Protein AF-A0A1B1YF72-F1 (afdb_monomer_lite)

Structure (mmCIF, N/CA/C/O backbone):
data_AF-A0A1B1YF72-F1
#
_entry.id   AF-A0A1B1YF72-F1
#
loop_
_atom_site.group_PDB
_atom_site.id
_atom_site.type_symbol
_atom_site.label_atom_id
_atom_site.label_alt_id
_atom_site.label_comp_id
_atom_site.label_asym_id
_atom_site.label_entity_id
_atom_site.label_seq_id
_atom_site.pdbx_PDB_ins_code
_atom_site.Cartn_x
_atom_site.Cartn_y
_atom_site.Cartn_z
_atom_site.occupancy
_atom_site.B_iso_or_equiv
_atom_site.auth_seq_id
_atom_site.auth_comp_id
_atom_site.auth_asym_id
_atom_site.auth_atom_id
_atom_site.pdbx_PDB_model_num
ATOM 1 N N . MET A 1 1 ? 10.560 12.385 -3.772 1.00 63.44 1 MET A N 1
ATOM 2 C CA . MET A 1 1 ? 10.185 11.022 -3.325 1.00 63.44 1 MET A CA 1
ATOM 3 C C . MET A 1 1 ? 9.962 10.950 -1.818 1.00 63.44 1 MET A C 1
ATOM 5 O O . MET A 1 1 ? 8.840 10.683 -1.415 1.00 63.44 1 MET A O 1
ATOM 9 N N . TRP A 1 2 ? 10.960 11.273 -0.987 1.00 67.19 2 TRP A N 1
ATOM 10 C CA . TRP A 1 2 ? 10.862 11.182 0.481 1.00 67.19 2 TRP A CA 1
ATOM 11 C C . TRP A 1 2 ? 9.693 11.954 1.114 1.00 67.19 2 TRP A C 1
ATOM 13 O O . TRP A 1 2 ? 8.993 11.406 1.959 1.00 67.19 2 TRP A O 1
ATOM 23 N N . TYR A 1 3 ? 9.409 13.175 0.650 1.00 76.56 3 TYR A N 1
ATOM 24 C CA . TYR A 1 3 ? 8.262 13.956 1.136 1.00 76.56 3 TYR A CA 1
ATOM 25 C C . TYR A 1 3 ? 6.908 13.288 0.853 1.00 76.56 3 TYR A C 1
ATOM 27 O O . TYR A 1 3 ? 6.028 13.304 1.707 1.00 76.56 3 TYR A O 1
ATOM 35 N N . ALA A 1 4 ? 6.750 12.653 -0.312 1.00 73.44 4 ALA A N 1
ATOM 36 C CA . ALA A 1 4 ? 5.518 11.947 -0.665 1.00 73.44 4 ALA A CA 1
ATOM 37 C C . ALA A 1 4 ? 5.319 10.698 0.206 1.00 73.44 4 ALA A C 1
ATOM 39 O O . ALA A 1 4 ? 4.205 10.424 0.641 1.00 73.44 4 ALA A O 1
ATOM 40 N N . ILE A 1 5 ? 6.410 9.990 0.520 1.00 79.38 5 ILE A N 1
ATOM 41 C CA . ILE A 1 5 ? 6.395 8.838 1.430 1.00 79.38 5 ILE A CA 1
ATOM 42 C C . ILE A 1 5 ? 5.994 9.288 2.841 1.00 79.38 5 ILE A C 1
ATOM 44 O O . ILE A 1 5 ? 5.116 8.684 3.448 1.00 79.38 5 ILE A O 1
ATOM 48 N N . ALA A 1 6 ? 6.572 10.383 3.343 1.00 76.75 6 ALA A N 1
ATOM 49 C CA . ALA A 1 6 ? 6.233 10.919 4.660 1.00 76.75 6 ALA A CA 1
ATOM 50 C C . ALA A 1 6 ? 4.755 11.341 4.757 1.00 76.75 6 ALA A C 1
ATOM 52 O O . ALA A 1 6 ? 4.076 10.989 5.720 1.00 76.75 6 ALA A O 1
ATOM 53 N N . ILE A 1 7 ? 4.235 12.037 3.739 1.00 85.75 7 ILE A N 1
ATOM 54 C CA . ILE A 1 7 ? 2.820 12.436 3.673 1.00 85.75 7 ILE A CA 1
ATOM 55 C C . ILE A 1 7 ? 1.911 11.205 3.625 1.00 85.75 7 ILE A C 1
ATOM 57 O O . ILE A 1 7 ? 0.913 11.162 4.344 1.00 85.75 7 ILE A O 1
ATOM 61 N N . ALA A 1 8 ? 2.269 10.194 2.826 1.00 81.12 8 ALA A N 1
ATOM 62 C CA . ALA A 1 8 ? 1.515 8.952 2.741 1.00 81.12 8 ALA A CA 1
ATOM 63 C C . ALA A 1 8 ? 1.439 8.265 4.108 1.00 81.12 8 ALA A C 1
ATOM 65 O O . ALA A 1 8 ? 0.337 7.988 4.556 1.00 81.12 8 ALA A O 1
ATOM 66 N N . VAL A 1 9 ? 2.569 8.090 4.807 1.00 83.44 9 VAL A N 1
ATOM 67 C CA . VAL A 1 9 ? 2.628 7.457 6.139 1.00 83.44 9 VAL A CA 1
ATOM 68 C C . VAL A 1 9 ? 1.765 8.197 7.165 1.00 83.44 9 VAL A C 1
ATOM 70 O O . VAL A 1 9 ? 1.009 7.568 7.907 1.00 83.44 9 VAL A O 1
ATOM 73 N N . ILE A 1 10 ? 1.840 9.530 7.199 1.00 89.88 10 ILE A N 1
ATOM 74 C CA . ILE A 1 10 ? 1.026 10.347 8.111 1.00 89.88 10 ILE A CA 1
ATOM 75 C C . ILE A 1 10 ? -0.465 10.164 7.801 1.00 89.88 10 ILE A C 1
ATOM 77 O O . ILE A 1 10 ? -1.266 9.963 8.716 1.00 89.88 10 ILE A O 1
ATOM 81 N N . TYR A 1 11 ? -0.839 10.179 6.519 1.00 87.12 11 TYR A N 1
ATOM 82 C CA . TYR A 1 11 ? -2.215 9.945 6.090 1.00 87.12 11 TYR A CA 1
ATOM 83 C C . TYR A 1 11 ? -2.718 8.560 6.518 1.00 87.12 11 TYR A C 1
ATOM 85 O O . TYR A 1 11 ? -3.815 8.458 7.070 1.00 87.12 11 TYR A O 1
ATOM 93 N N . THR A 1 12 ? -1.910 7.506 6.354 1.00 85.12 12 THR A N 1
ATOM 94 C CA . THR A 1 12 ? -2.280 6.143 6.757 1.00 85.12 12 THR A CA 1
ATOM 95 C C . THR A 1 12 ? -2.560 6.038 8.249 1.00 85.12 12 THR A C 1
ATOM 97 O O . THR A 1 12 ? -3.531 5.396 8.650 1.00 85.12 12 THR A O 1
ATOM 100 N N . ILE A 1 13 ? -1.738 6.684 9.082 1.00 87.56 13 ILE A N 1
ATOM 101 C CA . ILE A 1 13 ? -1.898 6.683 10.542 1.00 87.56 13 ILE A CA 1
ATOM 102 C C . ILE A 1 13 ? -3.211 7.372 10.936 1.00 87.56 13 ILE A C 1
ATOM 104 O O . ILE A 1 13 ? -3.982 6.836 11.737 1.00 87.56 13 ILE A O 1
ATOM 108 N 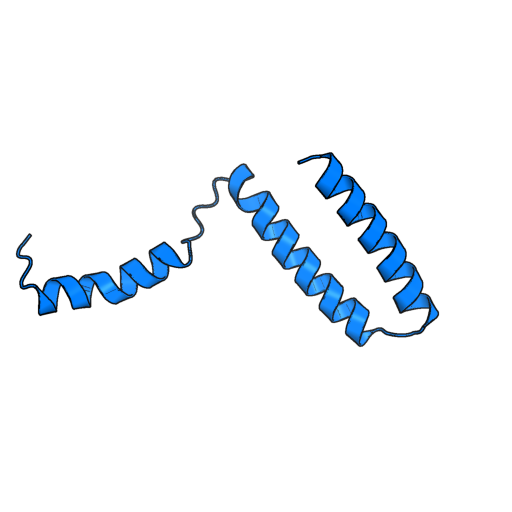N . ILE A 1 14 ? -3.505 8.531 10.339 1.00 88.88 14 ILE A N 1
ATOM 109 C CA . ILE A 1 14 ? -4.748 9.276 10.587 1.00 88.88 14 ILE A CA 1
ATOM 110 C C . ILE A 1 14 ? -5.967 8.458 10.136 1.00 88.88 14 ILE A C 1
ATOM 112 O O . ILE A 1 14 ? -6.953 8.352 10.872 1.00 88.88 14 ILE A O 1
ATOM 116 N N . GLN A 1 15 ? -5.900 7.840 8.954 1.00 85.88 15 GLN A N 1
ATOM 117 C CA . GLN A 1 15 ? -6.974 7.014 8.406 1.00 85.88 15 GLN A CA 1
ATOM 118 C C . GLN A 1 15 ? -7.242 5.778 9.275 1.00 85.88 15 GLN A C 1
ATOM 120 O O . GLN A 1 15 ? -8.405 5.471 9.554 1.00 85.88 15 GLN A O 1
ATOM 125 N N . ALA A 1 16 ? -6.189 5.101 9.742 1.00 85.56 16 ALA A N 1
ATOM 126 C CA . ALA A 1 16 ? -6.302 3.946 10.626 1.00 85.56 16 ALA A CA 1
ATOM 127 C C . ALA A 1 16 ? -6.961 4.328 11.958 1.00 85.56 16 ALA A C 1
ATOM 129 O O . ALA A 1 16 ? -7.930 3.687 12.369 1.00 85.56 16 ALA A O 1
ATOM 130 N N . TYR A 1 17 ? -6.513 5.420 12.588 1.00 87.69 17 TYR A N 1
ATOM 131 C CA . TYR A 1 17 ? -7.113 5.927 13.825 1.00 87.69 17 TYR A CA 1
ATOM 132 C C . TYR A 1 17 ? -8.609 6.236 13.653 1.00 87.69 17 TYR A C 1
ATOM 134 O O . TYR A 1 17 ? -9.439 5.836 14.474 1.00 87.69 17 TYR A O 1
ATOM 142 N N . TYR A 1 18 ? -8.977 6.903 12.557 1.00 86.88 18 TYR A N 1
ATOM 143 C CA . TYR A 1 18 ? -10.365 7.262 12.275 1.00 86.88 18 TYR A CA 1
ATOM 144 C C . TYR A 1 18 ? -11.255 6.038 12.002 1.00 86.88 18 TYR A C 1
ATOM 146 O O . TYR A 1 18 ? -12.364 5.957 12.538 1.00 86.88 18 TYR A O 1
ATOM 154 N N . CYS A 1 19 ? -10.774 5.067 11.219 1.00 85.00 19 CYS A N 1
ATOM 155 C CA . CYS A 1 19 ? -11.530 3.852 10.902 1.00 85.00 19 CYS A CA 1
ATOM 156 C C . CYS A 1 19 ? -11.737 2.966 12.135 1.00 85.00 19 CYS A C 1
ATOM 158 O O . CYS A 1 19 ? -12.845 2.469 12.340 1.00 85.00 19 CYS A O 1
ATOM 160 N N . VAL A 1 20 ? -10.724 2.835 13.002 1.00 84.19 20 VAL A N 1
ATOM 161 C CA . VAL A 1 20 ? -10.847 2.110 14.279 1.00 84.19 20 VAL A CA 1
ATOM 162 C C . VAL A 1 20 ? -11.868 2.794 15.188 1.00 84.19 20 VAL A C 1
ATOM 164 O O . VAL A 1 20 ? -12.770 2.135 15.706 1.00 84.19 20 VAL A O 1
ATOM 167 N N . LYS A 1 21 ? -11.803 4.127 15.323 1.00 88.75 21 LYS A N 1
ATOM 168 C CA . LYS A 1 21 ? -12.742 4.897 16.155 1.00 88.75 21 LYS A CA 1
ATOM 169 C C . LYS A 1 21 ? -14.196 4.756 15.694 1.00 88.75 21 LYS A C 1
ATOM 171 O O . LYS A 1 21 ? -15.096 4.712 16.528 1.00 88.75 21 LYS A O 1
ATOM 176 N N . LYS A 1 22 ? -14.434 4.679 14.382 1.00 87.44 22 LYS A N 1
ATOM 177 C CA . LYS A 1 22 ? -15.779 4.542 13.799 1.00 87.44 22 LYS A CA 1
ATOM 178 C C . LYS A 1 22 ? -16.217 3.096 13.536 1.00 87.44 22 LYS A C 1
ATOM 180 O O . LYS A 1 22 ? -17.324 2.897 13.050 1.00 87.44 22 LYS A O 1
ATOM 185 N N . LYS A 1 23 ? -15.397 2.098 13.894 1.00 86.56 23 LYS A N 1
ATOM 186 C CA . LYS A 1 23 ? -15.642 0.662 13.640 1.00 86.56 23 LYS A CA 1
ATOM 187 C C . LYS A 1 23 ? -15.836 0.319 12.151 1.00 86.56 23 LYS A C 1
ATOM 189 O O . LYS A 1 23 ? -16.491 -0.667 11.818 1.00 86.56 23 LYS A O 1
ATOM 194 N N . TYR A 1 24 ? -15.221 1.093 11.259 1.00 84.69 24 TYR A N 1
ATOM 195 C CA . TYR A 1 24 ? -15.204 0.865 9.809 1.00 84.69 24 TYR A CA 1
ATOM 196 C C . TYR A 1 24 ? -14.137 -0.171 9.429 1.00 84.69 24 TYR A C 1
ATOM 198 O O . TYR A 1 24 ? -13.133 0.123 8.781 1.00 84.69 24 TYR A O 1
ATOM 206 N N . PHE A 1 25 ? -14.317 -1.403 9.913 1.00 77.56 25 PHE A N 1
ATOM 207 C CA . PHE A 1 25 ? -13.347 -2.487 9.723 1.00 77.56 25 PHE A CA 1
ATOM 208 C C . PHE A 1 25 ? -13.228 -2.939 8.264 1.00 77.56 25 PHE A C 1
ATOM 210 O O . PHE A 1 25 ? -12.152 -3.363 7.850 1.00 77.56 25 PHE A O 1
ATOM 217 N N . LYS A 1 26 ? -14.305 -2.841 7.475 1.00 79.19 26 LYS A N 1
ATOM 218 C CA . LYS A 1 26 ? -14.287 -3.234 6.057 1.00 79.19 26 LYS A CA 1
ATOM 219 C C . LYS A 1 26 ? -13.442 -2.262 5.240 1.00 79.19 26 LYS A C 1
ATOM 221 O O . LYS A 1 26 ? -12.600 -2.680 4.455 1.00 79.19 26 LYS A O 1
ATOM 226 N N . GLU A 1 27 ? -13.628 -0.972 5.476 1.00 80.62 27 GLU A N 1
ATOM 227 C CA . GLU A 1 27 ? -12.903 0.114 4.829 1.00 80.62 27 GLU A CA 1
ATOM 228 C C . GLU A 1 27 ? -11.422 0.104 5.222 1.00 80.62 27 GLU A C 1
ATOM 230 O O . GLU A 1 27 ? -10.564 0.315 4.367 1.00 80.62 27 GLU A O 1
ATOM 235 N N . LEU A 1 28 ? -11.117 -0.215 6.486 1.00 82.50 28 LEU A N 1
ATOM 236 C CA . LEU A 1 28 ? -9.747 -0.422 6.963 1.00 82.50 28 LEU A CA 1
ATOM 237 C C . LEU A 1 28 ? -9.063 -1.596 6.243 1.00 82.50 28 LEU A C 1
ATOM 239 O O . LEU A 1 28 ? -7.898 -1.500 5.869 1.00 82.50 28 LEU A O 1
ATOM 243 N N . LEU A 1 29 ? -9.778 -2.705 6.036 1.00 80.00 29 LEU A N 1
ATOM 244 C CA . LEU A 1 29 ? -9.228 -3.878 5.357 1.00 80.00 29 LEU A CA 1
ATOM 245 C C . LEU A 1 29 ? -8.938 -3.571 3.883 1.00 80.00 29 LEU A C 1
ATOM 247 O O . LEU A 1 29 ? -7.854 -3.877 3.392 1.00 80.00 29 LEU A O 1
ATOM 251 N N . VAL A 1 30 ? -9.867 -2.901 3.195 1.00 83.38 30 VAL A N 1
ATOM 252 C CA . VAL A 1 30 ? -9.666 -2.461 1.805 1.00 83.38 30 VAL A CA 1
ATOM 253 C C . VAL A 1 30 ? -8.491 -1.487 1.700 1.00 83.38 30 VAL A C 1
ATOM 255 O O . VAL A 1 30 ? -7.657 -1.641 0.808 1.00 83.38 30 VAL A O 1
ATOM 258 N N . SER A 1 31 ? -8.370 -0.519 2.618 1.00 83.31 31 SER A N 1
ATOM 259 C CA . SER A 1 31 ? -7.248 0.423 2.589 1.00 83.31 31 SER A CA 1
ATOM 260 C C . SER A 1 31 ? -5.910 -0.282 2.819 1.00 83.31 31 SER A C 1
ATOM 262 O O . SER A 1 31 ? -4.964 -0.026 2.076 1.00 83.31 31 SER A O 1
ATOM 264 N N . MET A 1 32 ? -5.837 -1.231 3.760 1.00 80.50 32 MET A N 1
ATOM 265 C CA . MET A 1 32 ? -4.638 -2.039 4.013 1.00 80.50 32 MET A CA 1
ATOM 266 C C . MET A 1 32 ? -4.173 -2.812 2.775 1.00 80.50 32 MET A C 1
ATOM 268 O O . MET A 1 32 ? -2.978 -2.822 2.484 1.00 80.50 32 MET A O 1
ATOM 272 N N . VAL A 1 33 ? -5.095 -3.410 2.016 1.00 83.38 33 VAL A N 1
ATOM 273 C CA . VAL A 1 33 ? -4.761 -4.121 0.770 1.00 83.38 33 VAL A CA 1
ATOM 274 C C . VAL A 1 33 ? -4.171 -3.164 -0.271 1.00 83.38 33 VAL A C 1
ATOM 276 O O . VAL A 1 33 ? -3.159 -3.479 -0.893 1.00 83.38 33 VAL A O 1
ATOM 279 N N . ILE A 1 34 ? -4.743 -1.968 -0.427 1.00 84.81 34 ILE A N 1
ATOM 280 C CA . ILE A 1 34 ? -4.244 -0.957 -1.375 1.00 84.81 34 ILE A CA 1
ATOM 281 C C . I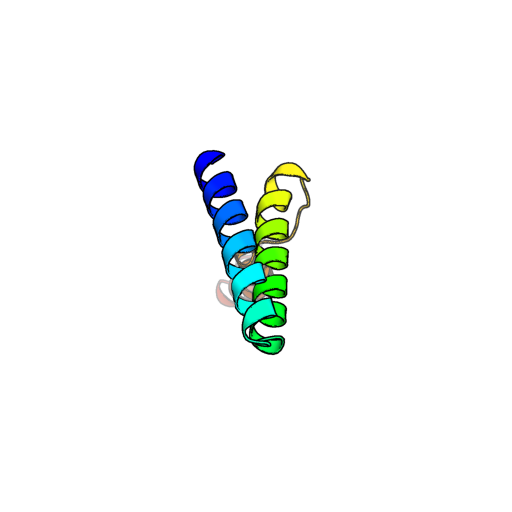LE A 1 34 ? -2.844 -0.468 -0.978 1.00 84.81 34 ILE A C 1
ATOM 283 O O . ILE A 1 34 ? -1.970 -0.317 -1.837 1.00 84.81 34 ILE A O 1
ATOM 287 N N . ILE A 1 35 ? -2.607 -0.254 0.318 1.00 85.06 35 ILE A N 1
ATOM 288 C CA . ILE A 1 35 ? -1.298 0.147 0.851 1.00 85.06 35 ILE A CA 1
ATOM 289 C C . ILE A 1 35 ? -0.260 -0.945 0.590 1.00 85.06 35 ILE A C 1
ATOM 291 O O . ILE A 1 35 ? 0.849 -0.632 0.165 1.00 85.06 35 ILE A O 1
ATOM 295 N N . LEU A 1 36 ? -0.621 -2.215 0.791 1.00 81.31 36 LEU A N 1
ATOM 296 C CA . LEU A 1 36 ? 0.261 -3.351 0.529 1.00 81.31 36 LEU A CA 1
ATOM 297 C C . LEU A 1 36 ? 0.666 -3.422 -0.949 1.00 81.31 36 LEU A C 1
ATOM 299 O O . LEU A 1 36 ? 1.852 -3.536 -1.250 1.00 81.31 36 LEU A O 1
ATOM 303 N N . ILE A 1 37 ? -0.297 -3.289 -1.867 1.00 83.62 37 ILE A N 1
ATOM 304 C CA . ILE A 1 37 ? -0.034 -3.261 -3.315 1.00 83.62 37 ILE A CA 1
ATOM 305 C C . ILE A 1 37 ? 0.900 -2.094 -3.657 1.00 83.62 37 ILE A C 1
ATOM 307 O O . ILE A 1 37 ? 1.897 -2.273 -4.351 1.00 83.62 37 ILE A O 1
ATOM 311 N N . SER A 1 38 ? 0.623 -0.909 -3.113 1.00 80.25 38 SER A N 1
ATOM 312 C CA . SER A 1 38 ? 1.437 0.292 -3.337 1.00 80.25 38 SER A CA 1
ATOM 313 C C . SER A 1 38 ? 2.867 0.128 -2.811 1.00 80.25 38 SER A C 1
ATOM 315 O O . SER A 1 38 ? 3.820 0.541 -3.469 1.00 80.25 38 SER A O 1
ATOM 317 N N . ALA A 1 39 ? 3.032 -0.511 -1.650 1.00 77.38 39 ALA A N 1
ATOM 318 C CA . ALA A 1 39 ? 4.336 -0.817 -1.076 1.00 77.38 39 ALA A CA 1
ATOM 319 C C . ALA A 1 39 ? 5.111 -1.820 -1.942 1.00 77.38 39 ALA A C 1
ATOM 321 O O . ALA A 1 39 ? 6.300 -1.619 -2.171 1.00 77.38 39 ALA A O 1
ATOM 322 N N . MET A 1 40 ? 4.446 -2.844 -2.489 1.00 75.69 40 MET A N 1
ATOM 323 C CA . MET A 1 40 ? 5.071 -3.762 -3.445 1.00 75.69 40 MET A CA 1
ATOM 324 C C . MET A 1 40 ? 5.564 -3.021 -4.688 1.00 75.69 40 MET A C 1
ATOM 326 O O . MET A 1 40 ? 6.734 -3.153 -5.033 1.00 75.69 40 MET A O 1
ATOM 330 N N . TYR A 1 41 ? 4.736 -2.163 -5.294 1.00 74.38 41 TYR A N 1
ATOM 331 C CA . TYR A 1 41 ? 5.159 -1.330 -6.427 1.00 74.38 41 TYR A CA 1
ATOM 332 C C . TYR A 1 41 ? 6.353 -0.426 -6.110 1.00 74.38 41 TYR A C 1
ATOM 334 O O . TYR A 1 41 ? 7.196 -0.201 -6.975 1.00 74.38 41 TYR A O 1
ATOM 342 N N . LEU A 1 42 ? 6.450 0.073 -4.876 1.00 74.25 42 LEU A N 1
ATOM 343 C CA . LEU A 1 42 ? 7.569 0.903 -4.440 1.00 74.25 42 LEU A CA 1
ATOM 344 C C . LEU A 1 42 ? 8.861 0.097 -4.231 1.00 74.25 42 LEU A C 1
ATOM 346 O O . LEU A 1 42 ? 9.939 0.654 -4.404 1.00 74.25 42 LEU A O 1
ATOM 350 N N . VAL A 1 43 ? 8.765 -1.189 -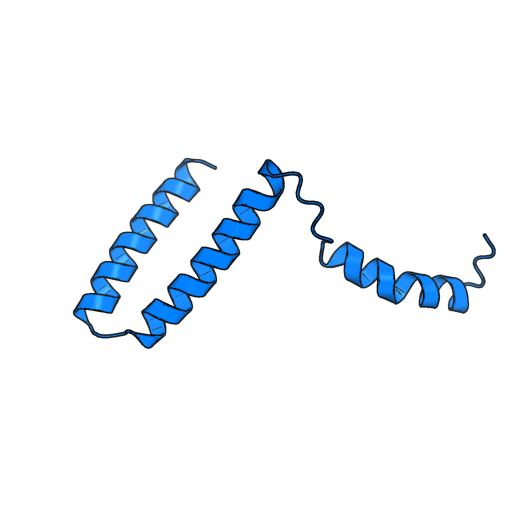3.879 1.00 70.50 43 VAL A N 1
ATOM 351 C CA . VAL A 1 43 ? 9.912 -2.078 -3.619 1.00 70.50 43 VAL A CA 1
ATOM 352 C C . VAL A 1 43 ? 10.461 -2.716 -4.899 1.00 70.50 43 VAL A C 1
ATOM 354 O O . VAL A 1 43 ? 11.674 -2.872 -5.002 1.00 70.50 43 VAL A O 1
ATOM 357 N N . ILE A 1 44 ? 9.613 -2.998 -5.899 1.00 69.12 44 ILE A N 1
ATOM 358 C CA . ILE A 1 44 ? 10.005 -3.558 -7.211 1.00 69.12 44 ILE A CA 1
ATOM 359 C C . ILE A 1 44 ? 11.280 -2.920 -7.803 1.00 69.12 44 ILE A C 1
ATOM 361 O O . ILE A 1 44 ? 12.199 -3.681 -8.115 1.00 69.12 44 ILE A O 1
ATOM 365 N N . PRO A 1 45 ? 11.415 -1.578 -7.907 1.00 63.94 45 PRO A N 1
ATOM 366 C CA . PRO A 1 45 ? 12.614 -0.962 -8.482 1.00 63.94 45 PRO A CA 1
ATOM 367 C C . PRO A 1 45 ? 13.886 -1.132 -7.633 1.00 63.94 45 PRO A C 1
ATOM 369 O O . PRO A 1 45 ? 14.978 -0.966 -8.163 1.00 63.94 45 PRO A O 1
ATOM 372 N N . PHE A 1 46 ? 13.772 -1.453 -6.339 1.00 64.25 46 PHE A N 1
ATOM 373 C CA . PHE A 1 46 ? 14.919 -1.660 -5.443 1.00 64.25 46 PHE A CA 1
ATOM 374 C C . PHE A 1 46 ? 15.339 -3.125 -5.326 1.00 64.25 46 PHE A C 1
ATOM 376 O O . PHE A 1 46 ? 16.478 -3.404 -4.968 1.00 64.25 46 PHE A O 1
ATOM 383 N N . THR A 1 47 ? 14.430 -4.061 -5.598 1.00 62.97 47 THR A N 1
ATOM 384 C CA . THR A 1 47 ? 14.689 -5.502 -5.457 1.00 62.97 47 THR A CA 1
ATOM 385 C C . THR A 1 47 ? 15.189 -6.187 -6.728 1.00 62.97 47 THR A C 1
ATOM 387 O O . THR A 1 47 ? 15.378 -7.397 -6.693 1.00 62.97 47 THR A O 1
ATOM 390 N N . GLU A 1 48 ? 15.355 -5.460 -7.844 1.00 61.62 48 GLU A N 1
ATOM 391 C CA . GLU A 1 48 ? 15.634 -6.032 -9.183 1.00 61.62 48 GLU A CA 1
ATOM 392 C C . GLU A 1 48 ? 14.712 -7.219 -9.531 1.00 61.62 48 GLU A C 1
ATOM 394 O O . GLU A 1 48 ? 15.036 -8.091 -10.339 1.00 61.62 48 GLU A O 1
ATOM 399 N N . LEU A 1 49 ? 13.537 -7.275 -8.895 1.00 58.31 49 LEU A N 1
ATOM 400 C CA . LEU A 1 49 ? 12.586 -8.346 -9.105 1.00 58.31 49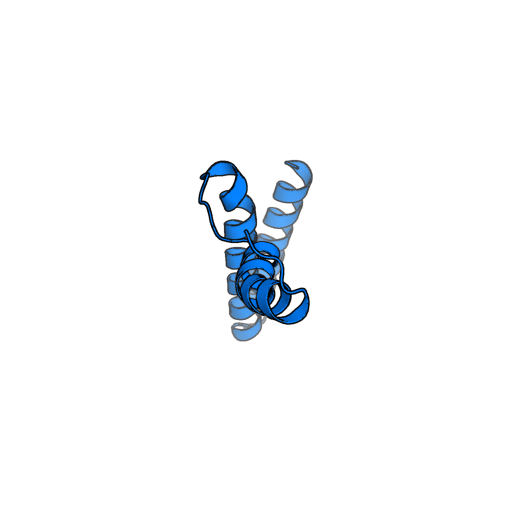 LEU A CA 1
ATOM 401 C C . LEU A 1 49 ? 12.007 -8.110 -10.497 1.00 58.31 49 LEU A C 1
ATOM 403 O O . LEU A 1 49 ? 11.228 -7.177 -10.695 1.00 58.31 49 LEU A O 1
ATOM 407 N N . ASN A 1 50 ? 12.426 -8.938 -11.455 1.00 57.47 50 ASN A N 1
ATOM 408 C CA . ASN A 1 50 ? 11.958 -8.945 -12.841 1.00 57.47 50 ASN A CA 1
ATOM 409 C C . ASN A 1 50 ? 10.498 -9.429 -12.893 1.00 57.47 50 ASN A C 1
ATOM 411 O O . ASN A 1 50 ? 10.182 -10.508 -13.396 1.00 57.47 50 ASN A O 1
ATOM 415 N N . ILE A 1 51 ? 9.591 -8.663 -12.290 1.00 63.66 51 ILE A N 1
ATOM 416 C CA . ILE A 1 51 ? 8.161 -8.896 -12.408 1.00 63.66 51 ILE A CA 1
ATOM 417 C C . ILE A 1 51 ? 7.765 -8.362 -13.783 1.00 63.66 51 ILE A C 1
ATOM 419 O O . ILE A 1 51 ? 7.983 -7.174 -14.041 1.00 63.66 51 ILE A O 1
ATOM 423 N N . PRO A 1 52 ? 7.204 -9.208 -14.664 1.00 61.78 52 PRO A N 1
ATOM 424 C CA . PRO A 1 52 ? 6.784 -8.769 -15.983 1.00 61.78 52 PRO A CA 1
ATOM 425 C C . PRO A 1 52 ? 5.791 -7.622 -15.828 1.00 61.78 52 PRO A C 1
ATOM 427 O O . PRO A 1 52 ? 4.800 -7.716 -15.096 1.00 61.78 52 PRO A O 1
ATOM 430 N N . THR A 1 53 ? 6.074 -6.515 -16.502 1.00 66.31 53 THR A N 1
ATOM 431 C CA . THR A 1 53 ? 5.154 -5.386 -16.547 1.00 66.31 53 THR A CA 1
ATOM 432 C C . THR A 1 53 ? 3.897 -5.775 -17.323 1.00 66.31 53 THR A C 1
ATOM 434 O O . THR A 1 53 ? 3.889 -6.724 -18.108 1.00 66.31 53 THR A O 1
ATOM 437 N N . VAL A 1 54 ? 2.806 -5.027 -17.142 1.00 70.75 54 VAL A N 1
ATOM 438 C CA . VAL A 1 54 ? 1.575 -5.252 -17.924 1.00 70.75 54 VAL A CA 1
ATOM 439 C C . VAL A 1 54 ? 1.871 -5.205 -19.430 1.00 70.75 54 VAL A C 1
ATOM 441 O O . VAL A 1 54 ? 1.326 -6.005 -20.186 1.00 70.75 54 VAL A O 1
ATOM 444 N N . SER A 1 55 ? 2.797 -4.343 -19.859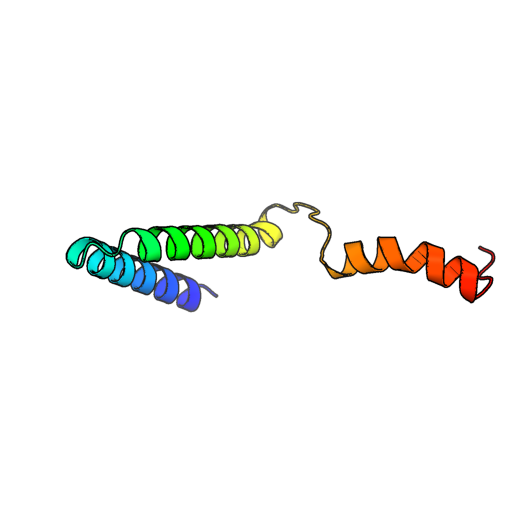 1.00 69.94 55 SER A N 1
ATOM 445 C CA . SER A 1 55 ? 3.308 -4.304 -21.232 1.00 69.94 55 SER A CA 1
ATOM 446 C C . SER A 1 55 ? 4.001 -5.594 -21.665 1.00 69.94 55 SER A C 1
ATOM 448 O O . SER A 1 55 ? 3.775 -6.022 -22.791 1.00 69.94 55 SER A O 1
ATOM 450 N N . ASP A 1 56 ? 4.783 -6.240 -20.797 1.00 72.94 56 ASP A N 1
ATOM 451 C CA . ASP A 1 56 ? 5.442 -7.515 -21.115 1.00 72.94 56 ASP A CA 1
ATOM 452 C C . ASP A 1 56 ? 4.423 -8.641 -21.302 1.00 72.94 56 ASP A C 1
ATOM 454 O O . ASP A 1 56 ? 4.554 -9.457 -22.211 1.00 72.94 56 ASP A O 1
ATOM 458 N N . ILE A 1 57 ? 3.368 -8.660 -20.481 1.00 76.56 57 ILE A N 1
ATOM 459 C CA . ILE A 1 57 ? 2.285 -9.648 -20.580 1.00 76.56 57 ILE A CA 1
ATOM 460 C C . ILE A 1 57 ? 1.507 -9.453 -21.884 1.00 76.56 57 ILE A C 1
ATOM 462 O O . ILE A 1 57 ? 1.253 -10.411 -22.613 1.00 76.56 57 ILE A O 1
ATOM 466 N N . VAL A 1 58 ? 1.153 -8.206 -22.203 1.00 76.69 58 VAL A N 1
ATOM 467 C CA . VAL A 1 58 ? 0.485 -7.861 -23.463 1.00 76.69 58 VAL A CA 1
ATOM 468 C C . VAL A 1 58 ? 1.386 -8.235 -24.640 1.00 76.69 58 VAL A C 1
ATOM 470 O O . VAL A 1 58 ? 0.947 -8.932 -25.548 1.00 76.69 58 VAL A O 1
ATOM 473 N N . TYR A 1 59 ? 2.666 -7.872 -24.608 1.00 81.38 59 TYR A N 1
ATOM 474 C CA . TYR A 1 59 ? 3.608 -8.237 -25.660 1.00 81.38 59 TYR A CA 1
ATOM 475 C C . TYR A 1 59 ? 3.722 -9.757 -25.827 1.00 81.38 59 TYR A C 1
ATOM 477 O O . TYR A 1 59 ? 3.656 -10.245 -26.948 1.00 81.38 59 TYR A O 1
ATOM 485 N N . PHE A 1 60 ? 3.799 -10.527 -24.741 1.00 81.12 60 PHE A N 1
ATOM 486 C CA . PHE A 1 60 ? 3.847 -11.989 -24.794 1.00 81.12 60 PHE A CA 1
ATOM 487 C C . PHE A 1 60 ? 2.614 -12.607 -25.473 1.00 81.12 60 PHE A C 1
ATOM 489 O O . PHE A 1 60 ? 2.752 -13.541 -26.259 1.00 81.12 60 PHE A O 1
ATOM 496 N N . ILE A 1 61 ? 1.419 -12.070 -25.213 1.00 82.31 61 ILE A N 1
ATOM 497 C CA . ILE A 1 61 ? 0.163 -12.553 -25.807 1.00 82.31 61 ILE A CA 1
ATOM 498 C C . ILE A 1 61 ? 0.052 -12.143 -27.280 1.00 82.31 61 ILE A C 1
ATOM 500 O O . ILE A 1 61 ? -0.338 -12.945 -28.128 1.00 82.31 61 ILE A O 1
ATOM 504 N N . PHE A 1 62 ? 0.386 -10.891 -27.595 1.00 82.69 62 PHE A N 1
ATOM 505 C CA . PHE A 1 62 ? 0.178 -10.325 -28.927 1.00 82.69 62 PHE A CA 1
ATOM 506 C C . PHE A 1 62 ? 1.319 -10.614 -29.900 1.00 82.69 62 PHE A C 1
ATOM 508 O O . PHE A 1 62 ? 1.088 -10.586 -31.103 1.00 82.69 62 PHE A O 1
ATOM 515 N N . LYS A 1 63 ? 2.525 -10.936 -29.423 1.00 82.75 63 LYS A N 1
ATOM 516 C CA . LYS A 1 63 ? 3.669 -11.288 -30.269 1.00 82.75 63 LYS A CA 1
ATOM 517 C C . LYS A 1 63 ? 3.397 -12.471 -31.207 1.00 82.75 63 LYS A C 1
ATOM 519 O O . LYS A 1 63 ? 3.576 -12.276 -32.405 1.00 82.75 63 LYS A O 1
ATOM 524 N N . PRO A 1 64 ? 2.934 -13.650 -30.747 1.00 82.31 64 PRO A N 1
ATOM 525 C CA . PRO A 1 64 ? 2.651 -14.758 -31.659 1.00 82.31 64 PRO A CA 1
ATOM 526 C C . PRO A 1 64 ? 1.527 -14.413 -32.643 1.00 82.31 64 PRO A C 1
ATOM 528 O O . PRO A 1 64 ? 1.560 -14.838 -33.792 1.00 82.31 64 PRO A O 1
ATOM 531 N N . LEU A 1 65 ? 0.556 -13.596 -32.220 1.00 80.81 65 LEU A N 1
A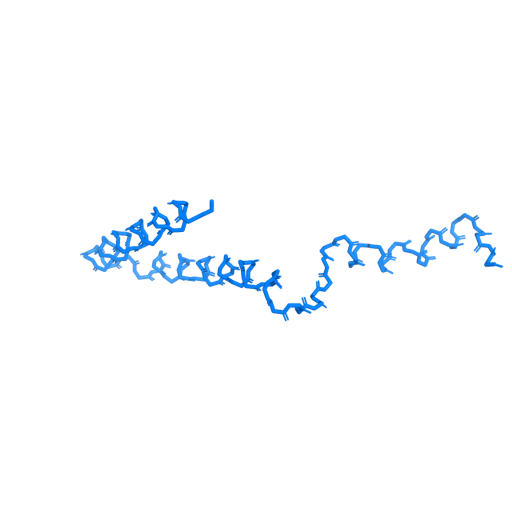TOM 532 C CA . LEU A 1 65 ? -0.532 -13.137 -33.081 1.00 80.81 65 LEU A CA 1
ATOM 533 C C . LEU A 1 65 ? -0.028 -12.171 -34.167 1.00 80.81 65 LEU A C 1
ATOM 535 O O . LEU A 1 65 ? -0.423 -12.277 -35.323 1.00 80.81 65 LEU A O 1
ATOM 539 N N . ALA A 1 66 ? 0.870 -11.255 -33.805 1.00 76.31 66 ALA A N 1
ATOM 540 C CA . ALA A 1 66 ? 1.505 -10.321 -34.725 1.00 76.31 66 ALA A CA 1
ATOM 541 C C . ALA A 1 66 ? 2.454 -11.037 -35.698 1.00 76.31 66 ALA A C 1
ATOM 543 O O . ALA A 1 66 ? 2.411 -10.754 -36.889 1.00 76.31 66 ALA A O 1
ATOM 544 N N . GLU A 1 67 ? 3.254 -11.998 -35.232 1.00 79.75 67 GLU A N 1
ATOM 545 C CA . GLU A 1 67 ? 4.113 -12.822 -36.096 1.00 79.75 67 GLU A CA 1
ATOM 546 C C . GLU A 1 67 ? 3.286 -13.640 -37.103 1.00 79.75 67 GLU A C 1
ATOM 548 O O . GLU A 1 67 ? 3.689 -13.764 -38.259 1.00 79.75 67 GLU A O 1
ATOM 553 N N . LEU A 1 68 ? 2.105 -14.128 -36.697 1.00 78.25 68 LEU A N 1
ATOM 554 C CA . LEU A 1 68 ? 1.173 -14.849 -37.568 1.00 78.25 68 LEU A CA 1
ATOM 555 C C . LEU A 1 68 ? 0.489 -13.931 -38.597 1.00 78.25 68 LEU A C 1
ATOM 557 O O . LEU A 1 68 ? 0.403 -14.288 -39.766 1.00 78.25 68 LEU A O 1
ATOM 561 N N . ILE A 1 69 ? -0.008 -12.761 -38.175 1.00 80.06 69 ILE A N 1
ATOM 562 C CA . ILE A 1 69 ? -0.742 -11.822 -39.046 1.00 80.06 69 ILE A CA 1
ATOM 563 C C . ILE A 1 69 ? 0.187 -11.145 -40.051 1.00 80.06 69 ILE A C 1
ATOM 565 O O . ILE A 1 69 ? -0.189 -10.950 -41.204 1.00 80.06 69 ILE A O 1
ATOM 569 N N . PHE A 1 70 ? 1.381 -10.755 -39.614 1.00 79.50 70 PHE A N 1
ATOM 570 C CA . PHE A 1 70 ? 2.320 -10.011 -40.447 1.00 79.50 70 PHE A CA 1
ATOM 571 C C . PHE A 1 70 ? 3.312 -10.914 -41.194 1.00 79.50 70 PHE A C 1
ATOM 573 O O . PHE A 1 70 ? 4.214 -10.382 -41.834 1.00 79.50 70 PHE A O 1
ATOM 580 N N . GLU A 1 71 ? 3.171 -12.248 -41.108 1.00 71.69 71 GLU A N 1
ATOM 581 C CA . GLU A 1 71 ? 4.116 -13.237 -41.659 1.00 71.69 71 GLU A CA 1
ATOM 582 C C . GLU A 1 71 ? 5.584 -12.843 -41.420 1.00 71.69 71 GLU A C 1
ATOM 584 O O . GLU A 1 71 ? 6.440 -12.975 -42.300 1.00 71.69 71 GLU A O 1
ATOM 589 N N . ILE A 1 72 ? 5.893 -12.322 -40.227 1.00 62.50 72 ILE A N 1
ATOM 590 C CA . ILE A 1 72 ? 7.255 -11.905 -39.890 1.00 62.50 72 ILE A CA 1
ATOM 591 C C . ILE A 1 72 ? 8.066 -13.186 -39.684 1.00 62.50 72 ILE A C 1
ATOM 593 O O . ILE A 1 72 ? 8.193 -13.714 -38.580 1.00 62.50 72 ILE A O 1
ATOM 597 N N . LYS A 1 73 ? 8.578 -13.730 -40.790 1.00 60.84 73 LYS A N 1
ATOM 598 C CA . LYS A 1 73 ? 9.590 -14.778 -40.789 1.00 60.84 73 LYS A CA 1
ATOM 599 C C . LYS A 1 73 ? 10.852 -14.183 -40.179 1.00 60.84 73 LYS A C 1
ATOM 601 O O . LYS A 1 73 ? 11.386 -13.198 -40.682 1.00 60.84 73 LYS A O 1
ATOM 606 N N . LYS A 1 74 ? 11.246 -14.790 -39.067 1.00 56.31 74 LYS A N 1
ATOM 607 C CA . LYS A 1 74 ? 12.471 -14.529 -38.317 1.00 56.31 74 LYS A CA 1
ATOM 608 C C . LYS A 1 74 ? 13.708 -14.444 -39.209 1.00 56.31 74 LYS A C 1
ATOM 610 O O . LYS A 1 74 ? 13.811 -15.283 -40.134 1.00 56.31 74 LYS A O 1
#

Sequence (74 aa):
MWYAIAIAVIYTIIQAYYCVKKKYFKELLVSMVIILISAMYLVIPFTELNIPTVSDIVYFIFKPLAELIFEIKK

Radius of gyration: 20.26 Å; chains: 1; bounding box: 31×29×58 Å

Secondary structure (DSSP, 8-state):
-HHHHHHHHHHHHHHHHHHHHHT-HHHHHHHHHHHHHHHHHHHTTTTT--PPPHHHHHHHHHHHHHHHHTT---

pLDDT: mean 77.31, std 8.74, range [56.31, 89.88]

Organism: NCBI:txid1121336

Foldseek 3Di:
DVVVVVVVVVVLVVVLVVCVVVVVVVVNVVVVVVVVVVVVVVCCVVVVPPDQDPVNVVCVVCVVVCCVVVVPDD